Protein AF-A0A9X8ZTP0-F1 (afdb_monomer)

Radius of gyration: 10.49 Å; Cα contacts (8 Å, |Δi|>4): 21; chains: 1; bounding box: 22×22×25 Å

Organism: Bacillus cereus (NCBI:txid1396)

pLDDT: mean 91.0, std 7.93, range [49.28, 96.31]

Sequence (39 aa):
VRELCVKNGVLSQEDLELILDPFEMTHPGIAGATLLKKN

Solvent-accessible surface area (backbone atoms only — not comparable to full-atom values): 2500 Å² total; per-residue (Å²): 108,70,68,58,36,46,74,69,68,76,40,54,70,69,57,48,51,49,45,64,32,72,71,56,67,74,47,94,76,67,51,43,57,72,58,79,72,67,126

Structure (mmCIF, N/CA/C/O backbone):
data_AF-A0A9X8ZTP0-F1
#
_entry.id   AF-A0A9X8ZTP0-F1
#
loop_
_atom_site.group_PDB
_atom_site.id
_atom_site.type_symbol
_atom_site.label_atom_id
_atom_site.label_alt_id
_atom_site.label_comp_id
_atom_site.label_asym_id
_atom_site.label_entity_id
_atom_site.label_seq_id
_atom_site.pdbx_PDB_ins_code
_atom_site.Cartn_x
_atom_site.Cartn_y
_atom_site.Cartn_z
_atom_site.occupancy
_atom_site.B_iso_or_equiv
_atom_site.auth_seq_id
_atom_site.auth_comp_id
_atom_site.auth_asym_id
_atom_site.auth_atom_id
_atom_site.pdbx_PDB_model_num
ATOM 1 N N . VAL A 1 1 ? -8.454 7.284 -5.221 1.00 86.31 1 VAL A N 1
ATOM 2 C CA . VAL A 1 1 ? -8.665 6.220 -4.203 1.00 86.31 1 VAL A CA 1
ATOM 3 C C . VAL A 1 1 ? -8.068 6.610 -2.856 1.00 86.31 1 VAL A C 1
ATOM 5 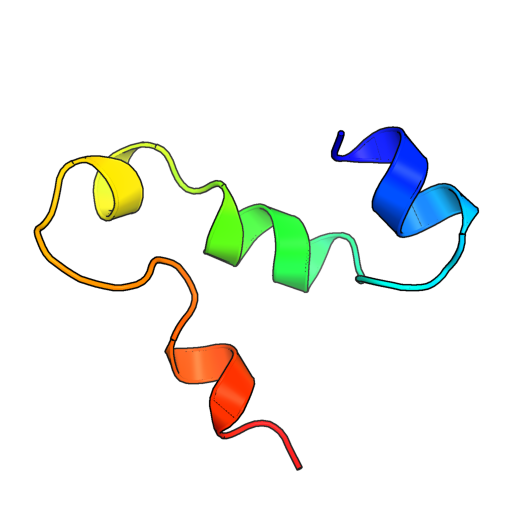O O . VAL A 1 1 ? -8.837 6.684 -1.911 1.00 86.31 1 VAL A O 1
ATOM 8 N N . ARG A 1 2 ? -6.770 6.961 -2.774 1.00 92.00 2 ARG A N 1
ATOM 9 C CA . ARG A 1 2 ? -6.098 7.429 -1.538 1.00 92.00 2 ARG A CA 1
ATOM 10 C C . ARG A 1 2 ? -6.931 8.421 -0.711 1.00 92.00 2 ARG A C 1
ATOM 12 O O . ARG A 1 2 ? -7.280 8.133 0.426 1.00 92.00 2 ARG A O 1
ATOM 19 N N . GLU A 1 3 ? -7.318 9.544 -1.310 1.00 92.00 3 GLU A N 1
ATOM 20 C CA . GLU A 1 3 ? -8.097 10.591 -0.629 1.00 92.00 3 GLU A CA 1
ATOM 21 C C . GLU A 1 3 ? -9.452 10.097 -0.109 1.00 92.00 3 GLU A C 1
ATOM 23 O O . GLU A 1 3 ? -9.892 10.498 0.965 1.00 92.00 3 GLU A O 1
ATOM 28 N N . LEU 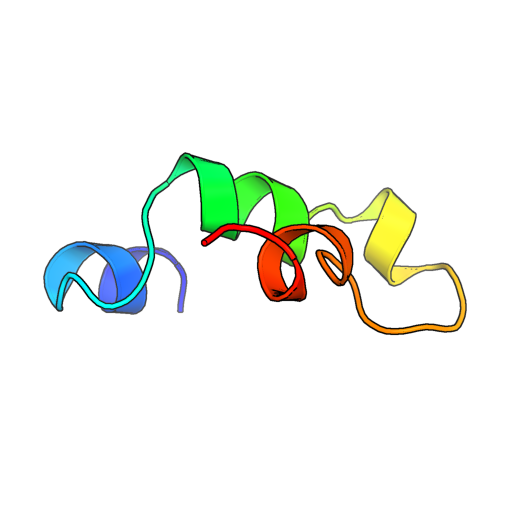A 1 4 ? -10.104 9.193 -0.845 1.00 94.81 4 LEU A N 1
ATOM 29 C CA . LEU A 1 4 ? -11.387 8.625 -0.444 1.00 94.81 4 LEU A CA 1
ATOM 30 C C . LEU A 1 4 ? -11.224 7.731 0.790 1.00 94.81 4 LEU A C 1
ATOM 32 O O . LEU A 1 4 ? -12.038 7.814 1.705 1.00 94.81 4 LEU A O 1
ATOM 36 N N . CYS A 1 5 ? -10.176 6.909 0.837 1.00 94.81 5 CYS A N 1
ATOM 37 C CA . CYS A 1 5 ? -9.916 6.018 1.965 1.00 94.81 5 CYS A CA 1
ATOM 38 C C . CYS A 1 5 ? -9.642 6.794 3.260 1.00 94.81 5 CYS A C 1
ATOM 40 O O . CYS A 1 5 ? -10.233 6.488 4.292 1.00 94.81 5 CYS A O 1
ATOM 42 N N . VAL A 1 6 ? -8.828 7.849 3.178 1.00 94.00 6 VAL A N 1
ATOM 43 C CA . VAL A 1 6 ? -8.530 8.726 4.322 1.00 94.00 6 VAL A CA 1
ATOM 44 C C . VAL A 1 6 ? -9.773 9.489 4.763 1.00 94.00 6 VAL A C 1
ATOM 46 O O . VAL A 1 6 ? -10.093 9.516 5.948 1.00 94.00 6 VAL A O 1
ATOM 49 N N . LYS A 1 7 ? -10.525 10.065 3.815 1.00 95.31 7 LYS A N 1
ATOM 50 C CA . LYS A 1 7 ? -11.747 10.823 4.117 1.00 95.31 7 LYS A CA 1
ATOM 51 C C . LYS A 1 7 ? -12.815 9.968 4.803 1.00 95.31 7 LYS A C 1
ATOM 53 O O . LYS A 1 7 ? -13.540 10.475 5.650 1.00 95.31 7 LYS A O 1
ATOM 58 N N . ASN A 1 8 ? -12.921 8.693 4.432 1.00 96.31 8 ASN A N 1
ATOM 59 C CA . ASN A 1 8 ? -13.856 7.752 5.052 1.00 96.31 8 ASN A CA 1
ATOM 60 C C . ASN A 1 8 ? -13.278 7.057 6.296 1.00 96.31 8 ASN A C 1
ATOM 62 O O . ASN A 1 8 ? -13.956 6.216 6.876 1.00 96.31 8 ASN A O 1
ATOM 66 N N . GLY A 1 9 ? -12.042 7.375 6.699 1.00 93.38 9 GLY A N 1
ATOM 67 C CA . GLY A 1 9 ? -11.395 6.795 7.878 1.00 93.38 9 GLY A CA 1
ATOM 68 C C . GLY A 1 9 ? -11.135 5.288 7.788 1.00 93.38 9 GLY A C 1
ATOM 69 O O . GLY A 1 9 ? -10.931 4.654 8.816 1.00 93.38 9 GLY A O 1
ATOM 70 N N . VAL A 1 10 ? -11.163 4.701 6.585 1.00 95.00 10 VAL A N 1
ATOM 71 C CA . VAL A 1 10 ? -10.982 3.249 6.398 1.00 95.00 10 VAL A CA 1
ATOM 72 C C . VAL A 1 10 ? -9.513 2.834 6.351 1.00 95.00 10 VAL A C 1
ATOM 74 O O . VAL A 1 10 ? -9.206 1.681 6.629 1.00 95.00 10 VAL A O 1
ATOM 77 N N . LEU A 1 11 ? -8.610 3.752 5.993 1.00 93.81 11 LEU A N 1
ATOM 78 C CA . LEU A 1 11 ? -7.160 3.545 6.003 1.00 93.81 11 LEU A CA 1
ATOM 79 C C . LEU A 1 11 ? -6.462 4.837 6.429 1.00 93.81 11 LEU A C 1
ATOM 81 O O . LEU A 1 11 ? -6.904 5.931 6.060 1.00 93.81 11 LEU A O 1
ATOM 85 N N . SER A 1 12 ? -5.356 4.710 7.164 1.00 94.00 12 SER A N 1
ATOM 86 C CA . SER A 1 12 ? -4.479 5.845 7.455 1.00 94.00 12 SER A CA 1
ATOM 87 C C . SER A 1 12 ? -3.611 6.203 6.242 1.00 94.00 12 SER A C 1
ATOM 89 O O . SER A 1 12 ? -3.480 5.424 5.293 1.00 94.00 12 SER A O 1
ATOM 91 N N . GLN A 1 13 ? -3.006 7.394 6.258 1.00 93.56 13 GLN A N 1
ATOM 92 C CA . GLN A 1 13 ? -2.054 7.786 5.212 1.00 93.56 13 GLN A CA 1
ATOM 93 C C . GLN A 1 13 ? -0.852 6.837 5.155 1.00 93.56 13 GLN A C 1
ATOM 95 O O . GLN A 1 13 ? -0.447 6.452 4.063 1.00 93.56 13 GLN A O 1
ATOM 100 N N . GLU A 1 14 ? -0.348 6.412 6.316 1.00 93.00 14 GLU A N 1
ATOM 101 C CA . GLU A 1 14 ? 0.779 5.480 6.439 1.00 93.00 14 GLU A CA 1
ATOM 102 C C . GLU A 1 14 ? 0.446 4.110 5.834 1.00 93.00 14 GLU A C 1
ATOM 104 O O . GLU A 1 14 ? 1.230 3.555 5.064 1.00 93.00 14 GLU A O 1
ATOM 109 N N . ASP A 1 15 ? -0.754 3.584 6.107 1.00 93.31 15 ASP A N 1
ATOM 110 C CA . ASP A 1 15 ? -1.196 2.314 5.520 1.00 93.31 15 ASP A CA 1
ATOM 11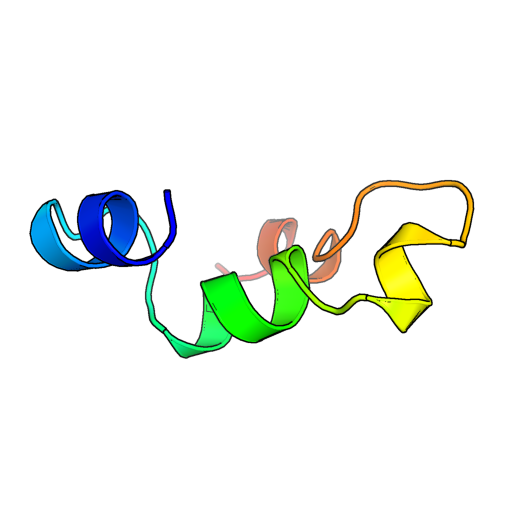1 C C . ASP A 1 15 ? -1.295 2.425 3.986 1.00 93.31 15 ASP A C 1
ATOM 113 O O . ASP A 1 15 ? -0.916 1.510 3.255 1.00 93.31 15 ASP A O 1
ATOM 117 N N . LEU A 1 16 ? -1.765 3.570 3.476 1.00 94.56 16 LEU A N 1
ATOM 118 C CA . LEU A 1 16 ? -1.879 3.831 2.039 1.00 94.56 16 LEU A CA 1
ATOM 119 C C . LEU A 1 16 ? -0.531 4.056 1.352 1.00 94.56 16 LEU A C 1
ATOM 121 O O . LEU A 1 16 ? -0.419 3.778 0.163 1.00 94.56 16 LEU A O 1
ATOM 125 N N . GLU A 1 17 ? 0.472 4.602 2.035 1.00 93.62 17 GLU A N 1
ATOM 126 C CA . GLU A 1 17 ? 1.840 4.665 1.509 1.00 93.62 17 GLU A CA 1
ATOM 127 C C . GLU A 1 17 ? 2.415 3.268 1.313 1.00 93.62 17 GLU A C 1
ATOM 129 O O . GLU A 1 17 ? 2.946 2.987 0.245 1.00 93.62 17 GLU A O 1
ATOM 134 N N . LEU A 1 18 ? 2.207 2.369 2.276 1.00 92.75 18 LEU A N 1
ATOM 135 C CA . LEU A 1 18 ? 2.709 1.003 2.183 1.00 92.75 18 LEU A CA 1
ATOM 136 C C . LEU A 1 18 ? 1.970 0.156 1.133 1.00 92.75 18 LEU A C 1
ATOM 138 O O . LEU A 1 18 ? 2.587 -0.631 0.422 1.00 92.75 18 LEU A O 1
ATOM 142 N N . ILE A 1 19 ? 0.644 0.302 1.028 1.00 93.69 19 ILE A N 1
ATOM 143 C CA . ILE A 1 19 ? -0.174 -0.436 0.047 1.00 93.69 19 ILE A CA 1
ATOM 144 C C . ILE A 1 19 ? 0.076 0.059 -1.383 1.00 93.69 19 ILE A C 1
ATOM 146 O O . ILE A 1 19 ? 0.012 -0.728 -2.326 1.00 93.69 19 ILE A O 1
ATOM 150 N N . LEU A 1 20 ? 0.311 1.362 -1.559 1.00 93.75 20 LEU A N 1
ATOM 151 C CA . LEU A 1 20 ? 0.459 1.997 -2.872 1.00 93.75 20 LEU A CA 1
ATOM 152 C C . LEU A 1 20 ? 1.924 2.295 -3.220 1.00 93.75 20 LEU A C 1
ATOM 154 O O . LEU A 1 20 ? 2.173 3.169 -4.053 1.00 93.75 20 LEU A O 1
ATOM 158 N N . ASP A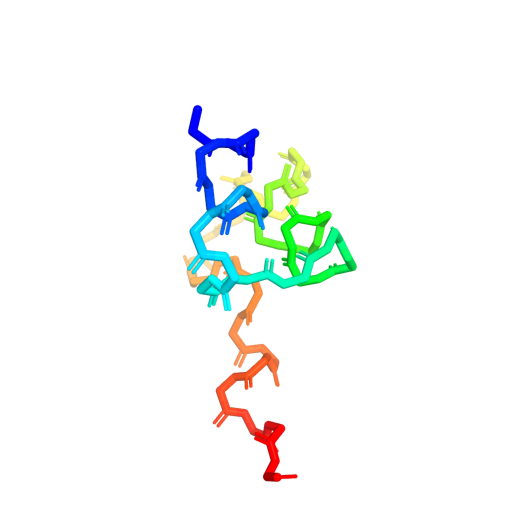 1 21 ? 2.875 1.608 -2.582 1.00 93.88 21 ASP A N 1
ATOM 159 C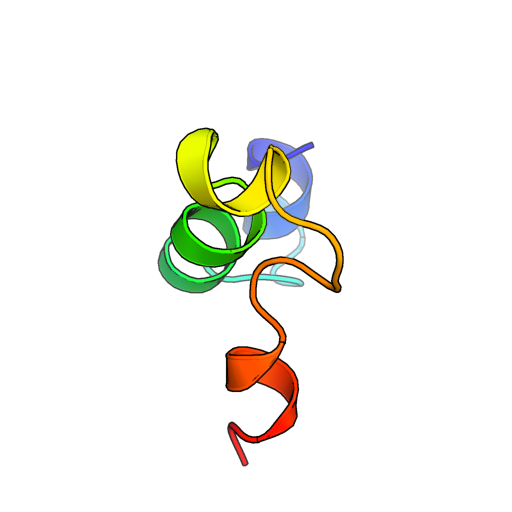 CA . ASP A 1 21 ? 4.289 1.720 -2.924 1.00 93.88 21 ASP A CA 1
ATOM 160 C C . ASP A 1 21 ? 4.531 1.177 -4.350 1.00 93.88 21 ASP A C 1
ATOM 162 O O . ASP A 1 21 ? 4.281 -0.004 -4.615 1.00 93.88 21 ASP A O 1
ATOM 166 N N . PRO A 1 22 ? 5.005 2.009 -5.300 1.00 93.69 22 PRO A N 1
ATOM 167 C CA . PRO A 1 22 ? 5.132 1.595 -6.694 1.00 93.69 22 PRO A CA 1
ATOM 168 C C . PRO A 1 22 ? 6.138 0.467 -6.916 1.00 93.69 22 PRO A C 1
ATOM 170 O O . PRO A 1 22 ? 5.975 -0.291 -7.868 1.00 93.69 22 PRO A O 1
ATOM 173 N N . PHE A 1 23 ? 7.177 0.367 -6.084 1.00 94.31 23 PHE A N 1
ATOM 174 C CA . PHE A 1 23 ? 8.210 -0.654 -6.218 1.00 94.31 23 PHE A CA 1
ATOM 175 C C . PHE A 1 23 ? 7.680 -2.015 -5.757 1.00 94.31 23 PHE A C 1
ATOM 177 O O . PHE A 1 23 ? 7.786 -2.999 -6.491 1.00 94.31 23 PHE A O 1
ATOM 184 N N . GLU A 1 24 ? 7.021 -2.073 -4.605 1.00 93.12 24 GLU A N 1
ATOM 185 C CA . GLU A 1 24 ? 6.360 -3.279 -4.095 1.00 93.12 24 GLU A CA 1
ATOM 186 C C . GLU A 1 24 ? 5.272 -3.776 -5.049 1.00 93.12 24 G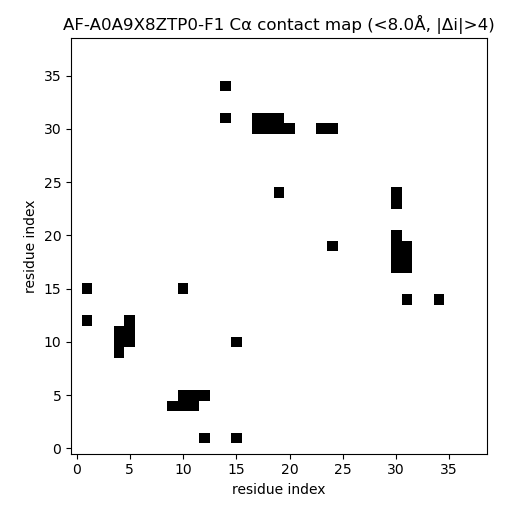LU A C 1
ATOM 188 O O . GLU A 1 24 ? 5.170 -4.974 -5.300 1.00 93.12 24 GLU A O 1
ATOM 193 N N . MET A 1 25 ? 4.521 -2.868 -5.679 1.00 93.25 25 MET A N 1
ATOM 194 C CA . MET A 1 25 ? 3.516 -3.224 -6.687 1.00 93.25 25 MET A CA 1
ATOM 195 C C . MET A 1 25 ? 4.095 -3.898 -7.946 1.00 93.25 25 MET A C 1
ATOM 197 O O . MET A 1 25 ? 3.333 -4.474 -8.724 1.00 93.25 25 MET A O 1
ATOM 201 N N . THR A 1 26 ? 5.414 -3.845 -8.169 1.00 95.19 26 THR A N 1
ATOM 202 C CA . THR A 1 26 ? 6.072 -4.592 -9.260 1.00 95.19 26 THR A CA 1
ATOM 203 C C . THR A 1 26 ? 6.428 -6.033 -8.892 1.00 95.19 26 THR A C 1
ATOM 205 O O . THR A 1 26 ? 6.746 -6.829 -9.777 1.00 95.19 26 THR A O 1
ATOM 208 N N . HIS A 1 27 ? 6.352 -6.390 -7.609 1.00 93.00 27 HIS A N 1
ATOM 209 C CA . HIS A 1 27 ? 6.674 -7.721 -7.114 1.00 93.00 27 HIS A CA 1
ATOM 210 C C . H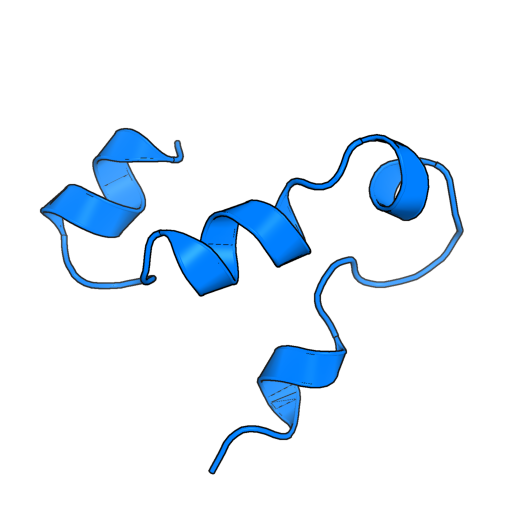IS A 1 27 ? 5.407 -8.580 -6.978 1.00 93.00 27 HIS A C 1
ATOM 212 O O . HIS A 1 27 ? 4.329 -8.075 -6.659 1.00 93.00 27 HIS A O 1
ATOM 218 N N . PRO A 1 28 ? 5.500 -9.901 -7.206 1.00 93.56 28 PRO A N 1
ATOM 219 C CA . PRO A 1 28 ? 4.371 -10.795 -6.989 1.00 93.56 28 PRO A CA 1
ATOM 220 C C . PRO A 1 28 ? 4.023 -10.875 -5.496 1.00 93.56 28 PRO A C 1
ATOM 222 O O . PRO A 1 28 ? 4.884 -11.142 -4.661 1.00 93.56 28 PRO A O 1
ATOM 225 N N . GLY A 1 29 ? 2.744 -10.700 -5.162 1.00 90.25 29 GLY A N 1
ATOM 226 C CA . GLY A 1 29 ? 2.256 -10.744 -3.784 1.00 90.25 29 GLY A CA 1
ATOM 227 C C . GLY A 1 29 ? 1.159 -9.714 -3.520 1.00 90.25 29 GLY A C 1
ATOM 228 O O . GLY A 1 29 ? 0.636 -9.096 -4.445 1.00 90.25 29 GLY A O 1
ATOM 229 N N . ILE A 1 30 ? 0.794 -9.548 -2.247 1.00 90.88 30 ILE A N 1
ATOM 230 C CA . ILE A 1 30 ? -0.120 -8.490 -1.797 1.00 90.88 30 ILE A CA 1
ATOM 231 C C . ILE A 1 30 ? 0.733 -7.359 -1.218 1.00 90.88 30 ILE A C 1
ATOM 233 O O . ILE A 1 30 ? 1.346 -7.530 -0.162 1.00 90.88 30 ILE A O 1
ATOM 237 N N . ALA A 1 31 ? 0.759 -6.208 -1.890 1.00 91.75 31 ALA A N 1
ATOM 238 C CA . ALA A 1 31 ? 1.407 -5.007 -1.367 1.00 91.75 31 ALA A CA 1
ATOM 239 C C . ALA A 1 31 ? 0.785 -4.614 -0.014 1.00 91.75 31 ALA A C 1
ATOM 241 O O . ALA A 1 31 ? -0.436 -4.646 0.158 1.00 91.75 31 ALA A O 1
ATOM 242 N N . GLY A 1 32 ? 1.622 -4.298 0.975 1.00 90.50 32 GLY A N 1
ATOM 243 C CA . GLY A 1 32 ? 1.161 -4.000 2.333 1.00 90.50 32 GLY A CA 1
ATOM 244 C C . GLY A 1 32 ? 0.657 -5.211 3.136 1.00 90.50 32 GLY A C 1
ATOM 245 O O . GLY A 1 32 ? 0.009 -5.020 4.162 1.00 90.50 32 GLY A O 1
ATOM 246 N N . ALA A 1 33 ? 0.963 -6.457 2.742 1.00 92.50 33 ALA A N 1
ATOM 247 C CA . ALA A 1 33 ? 0.574 -7.668 3.489 1.00 92.50 33 ALA A CA 1
ATOM 248 C C . ALA A 1 33 ? 0.998 -7.668 4.973 1.00 92.50 33 ALA A C 1
ATOM 250 O O . ALA A 1 33 ? 0.404 -8.364 5.797 1.00 92.50 33 ALA A O 1
ATOM 251 N N . THR A 1 34 ? 2.015 -6.887 5.336 1.00 88.94 34 THR A N 1
ATOM 252 C CA . THR A 1 34 ? 2.448 -6.681 6.725 1.00 88.94 34 THR A CA 1
ATOM 253 C C . THR A 1 34 ? 1.363 -6.043 7.598 1.00 88.94 34 THR A C 1
ATOM 255 O O . THR A 1 34 ? 1.315 -6.329 8.793 1.00 88.94 34 THR A O 1
ATOM 258 N N . L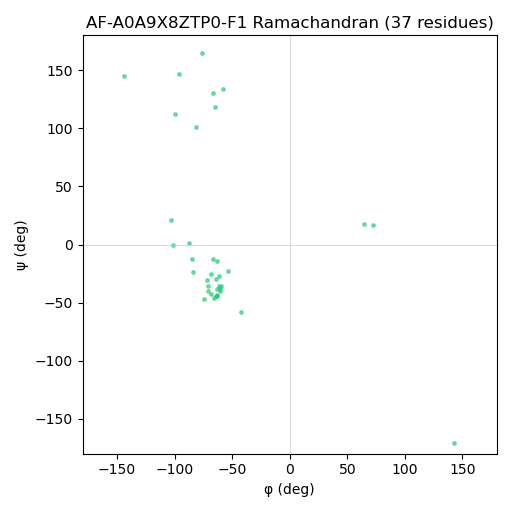EU A 1 35 ? 0.449 -5.259 7.016 1.00 90.00 35 LEU A N 1
ATOM 259 C CA . LEU A 1 35 ? -0.666 -4.621 7.724 1.00 90.00 35 LEU A CA 1
ATOM 260 C C . LEU A 1 35 ? -1.701 -5.630 8.225 1.00 90.00 35 LEU A C 1
ATOM 262 O O . LEU A 1 35 ? -2.345 -5.384 9.2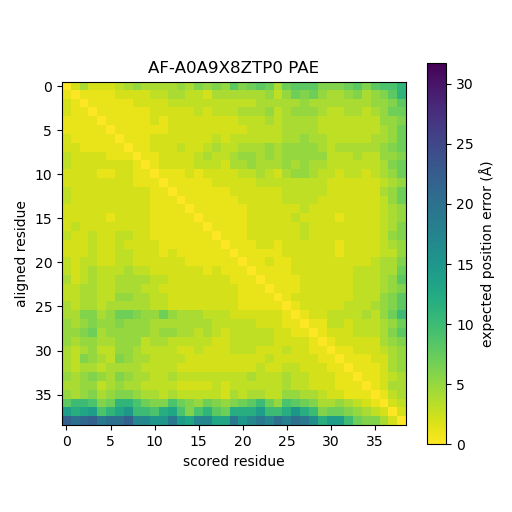37 1.00 90.00 35 LEU A O 1
ATOM 266 N N . LEU A 1 36 ? -1.809 -6.804 7.592 1.00 87.81 36 LEU A N 1
ATOM 267 C CA . LEU A 1 36 ? -2.709 -7.880 8.032 1.00 87.81 36 LEU A CA 1
ATOM 268 C C . LEU A 1 36 ? -2.308 -8.484 9.388 1.00 87.81 36 LEU A C 1
ATOM 270 O O . LEU A 1 36 ? -3.071 -9.246 9.972 1.00 87.81 36 LEU A O 1
ATOM 274 N N . LYS A 1 37 ? -1.100 -8.176 9.875 1.00 86.31 37 LYS A N 1
ATOM 275 C CA . LYS A 1 37 ? -0.578 -8.620 11.175 1.00 86.31 37 LYS A CA 1
ATOM 276 C C . LYS A 1 37 ? -0.653 -7.529 12.250 1.00 86.31 37 LYS A C 1
ATOM 278 O O . LYS A 1 37 ? -0.194 -7.756 13.367 1.00 86.31 37 LYS A O 1
ATOM 283 N N . LYS A 1 38 ? -1.162 -6.342 11.907 1.00 70.88 38 LYS A N 1
ATOM 284 C CA . LYS A 1 38 ? -1.297 -5.197 12.813 1.00 70.88 38 LYS A CA 1
ATOM 285 C C . LYS A 1 38 ? -2.575 -5.428 13.638 1.00 70.88 38 LYS A C 1
ATOM 287 O O . LYS A 1 38 ? -3.671 -5.300 13.101 1.00 70.88 38 LYS A O 1
ATOM 292 N N . ASN A 1 39 ? -2.407 -5.880 14.885 1.00 49.28 39 ASN A N 1
ATOM 293 C CA . ASN A 1 39 ? -3.488 -6.107 15.857 1.00 49.28 39 ASN A CA 1
ATOM 294 C C . ASN A 1 39 ? -3.901 -4.804 16.539 1.00 49.28 39 ASN A C 1
ATOM 296 O O . ASN A 1 39 ? -2.978 -4.078 16.977 1.00 49.28 39 ASN A O 1
#

Foldseek 3Di:
DLVVCVVVVVDDNVLVCQQVVPVVVVDPDRGSPVVVVVD

Secondary structure (DSSP, 8-state):
-HHHHHHTTSS-HHHHHHHT-TTGGGSSS-TTGGGGG--

Mean predicted aligned error: 3.33 Å